Protein AF-A0A2M7WJX2-F1 (afdb_monomer)

Radius of gyration: 25.53 Å; Cα contacts (8 Å, |Δi|>4): 286; chains: 1; bounding box: 34×32×107 Å

pLDDT: mean 86.74, std 18.84, range [39.38, 98.75]

Structure (mmCIF, N/CA/C/O backbone):
data_AF-A0A2M7WJX2-F1
#
_entry.id   AF-A0A2M7WJX2-F1
#
loop_
_atom_site.group_PDB
_atom_site.id
_atom_site.type_symbol
_atom_site.label_atom_id
_atom_site.label_alt_id
_atom_site.label_comp_id
_atom_site.label_asym_id
_atom_site.label_entity_id
_atom_site.label_seq_id
_atom_site.pdbx_PDB_ins_code
_atom_site.Cartn_x
_atom_site.Cartn_y
_atom_site.Cartn_z
_atom_site.occupancy
_atom_site.B_iso_or_equiv
_atom_site.auth_seq_id
_atom_site.auth_comp_id
_atom_site.auth_asym_id
_atom_site.auth_atom_id
_atom_site.pdbx_PDB_model_num
ATOM 1 N N . MET A 1 1 ? -9.904 -16.230 -89.560 1.00 47.56 1 MET A N 1
ATOM 2 C CA . MET A 1 1 ? -8.482 -16.107 -89.941 1.00 47.56 1 MET A CA 1
ATOM 3 C C . MET A 1 1 ? -8.082 -14.652 -89.765 1.00 47.56 1 MET A C 1
ATOM 5 O O . MET A 1 1 ? -8.561 -13.837 -90.529 1.00 47.56 1 MET A O 1
ATOM 9 N N . VAL A 1 2 ? -7.357 -14.335 -88.690 1.00 42.88 2 VAL A N 1
ATOM 10 C CA . VAL A 1 2 ? -6.164 -13.465 -88.591 1.00 42.88 2 VAL A CA 1
ATOM 11 C C . VAL A 1 2 ? -5.762 -13.482 -87.108 1.00 42.88 2 VAL A C 1
ATOM 13 O O . VAL A 1 2 ? -6.591 -13.319 -86.218 1.00 42.88 2 VAL A O 1
ATOM 16 N N . ARG A 1 3 ? -4.494 -13.833 -86.894 1.00 45.03 3 ARG A N 1
ATOM 17 C CA . ARG A 1 3 ? -3.758 -13.934 -85.629 1.00 45.03 3 ARG A CA 1
ATOM 18 C C . ARG A 1 3 ? -3.311 -12.548 -85.141 1.00 45.03 3 ARG A C 1
ATOM 20 O O . ARG A 1 3 ? -3.326 -11.601 -85.921 1.00 45.03 3 ARG A O 1
ATOM 27 N N . SER A 1 4 ? -2.739 -12.560 -83.930 1.00 42.91 4 SER A N 1
ATOM 28 C CA . SER A 1 4 ? -1.696 -11.655 -83.396 1.00 42.91 4 SER A CA 1
ATOM 29 C C . SER A 1 4 ? -2.236 -10.598 -82.427 1.00 42.91 4 SER A C 1
ATOM 31 O O . SER A 1 4 ? -3.206 -9.930 -82.742 1.00 42.91 4 SER A O 1
ATOM 33 N N . GLY A 1 5 ? -1.683 -10.375 -81.235 1.00 40.03 5 GLY A N 1
ATOM 34 C CA . GLY A 1 5 ? -0.493 -10.903 -80.568 1.00 40.03 5 GLY A CA 1
ATOM 35 C C . GLY A 1 5 ? -0.457 -10.392 -79.115 1.00 40.03 5 GLY A C 1
ATOM 36 O O . GLY A 1 5 ? -1.091 -9.395 -78.788 1.00 40.03 5 GLY A O 1
ATOM 37 N N . VAL A 1 6 ? 0.243 -11.122 -78.247 1.00 52.78 6 VAL A N 1
ATOM 38 C CA . VAL A 1 6 ? 0.450 -10.858 -76.805 1.00 52.78 6 VAL A CA 1
ATOM 39 C C . VAL A 1 6 ? 1.485 -9.722 -76.631 1.00 52.78 6 VAL A C 1
ATOM 41 O O . VAL A 1 6 ? 2.369 -9.606 -77.481 1.00 52.78 6 VAL A O 1
ATOM 44 N N . PRO A 1 7 ? 1.430 -8.907 -75.555 1.00 49.75 7 PRO A N 1
ATOM 45 C CA . PRO A 1 7 ? 2.443 -9.097 -74.515 1.00 49.75 7 PRO A CA 1
ATOM 46 C C . PRO A 1 7 ? 1.944 -8.947 -73.065 1.00 49.75 7 PRO A C 1
ATOM 48 O O . PRO A 1 7 ? 1.144 -8.088 -72.707 1.00 49.75 7 PRO A O 1
ATOM 51 N N . ILE A 1 8 ? 2.523 -9.822 -72.248 1.00 62.38 8 ILE A N 1
ATOM 52 C CA . ILE A 1 8 ? 2.744 -9.777 -70.802 1.00 62.38 8 ILE A CA 1
ATOM 53 C C . ILE A 1 8 ? 3.138 -8.374 -70.312 1.00 62.38 8 ILE A C 1
ATOM 55 O O . ILE A 1 8 ? 4.109 -7.824 -70.819 1.00 62.38 8 ILE A O 1
ATOM 59 N N . TYR A 1 9 ? 2.491 -7.880 -69.248 1.00 47.56 9 TYR A N 1
ATOM 60 C CA . TYR A 1 9 ? 3.105 -6.938 -68.305 1.00 47.56 9 TYR A CA 1
ATOM 61 C C . TYR A 1 9 ? 2.710 -7.256 -66.851 1.00 47.56 9 TYR A C 1
ATOM 63 O O . TYR A 1 9 ? 1.605 -6.982 -66.404 1.00 47.56 9 TYR A O 1
ATOM 71 N N . ILE A 1 10 ? 3.681 -7.857 -66.158 1.00 51.25 10 ILE A N 1
ATOM 72 C CA . ILE A 1 10 ? 4.147 -7.530 -64.801 1.00 51.25 10 ILE A CA 1
ATOM 73 C C . ILE A 1 10 ? 3.142 -7.680 -63.641 1.00 51.25 10 ILE A C 1
ATOM 75 O O . ILE A 1 10 ? 2.362 -6.795 -63.307 1.00 51.25 10 ILE A O 1
ATOM 79 N N . LEU A 1 11 ? 3.317 -8.805 -62.940 1.00 47.97 11 LEU A N 1
ATOM 80 C CA . LEU A 1 11 ? 3.205 -8.940 -61.486 1.00 47.97 11 LEU A CA 1
ATOM 81 C C . LEU A 1 11 ? 3.716 -7.683 -60.757 1.00 47.97 11 LEU A C 1
ATOM 83 O O . LEU A 1 11 ? 4.917 -7.429 -60.753 1.00 47.97 11 LEU A O 1
ATOM 87 N N . LEU A 1 12 ? 2.836 -6.976 -60.049 1.00 43.94 12 LEU A N 1
ATOM 88 C CA . LEU A 1 12 ? 3.223 -6.210 -58.864 1.00 43.94 12 LEU A CA 1
ATOM 89 C C . LEU A 1 12 ? 2.315 -6.595 -57.700 1.00 43.94 12 LEU A C 1
ATOM 91 O O . LEU A 1 12 ? 1.261 -6.023 -57.438 1.00 43.94 12 LEU A O 1
ATOM 95 N N . PHE A 1 13 ? 2.788 -7.628 -57.017 1.00 51.22 13 PHE A N 1
ATOM 96 C CA . PHE A 1 13 ? 2.428 -8.019 -55.670 1.00 51.22 13 PHE A CA 1
ATOM 97 C C . PHE A 1 13 ? 2.943 -6.924 -54.718 1.00 51.22 13 PHE A C 1
ATOM 99 O O . PHE A 1 13 ? 4.015 -7.065 -54.137 1.00 51.22 13 PHE A O 1
ATOM 106 N N . SER A 1 14 ? 2.241 -5.792 -54.597 1.00 50.94 14 SER A N 1
ATOM 107 C CA . SER A 1 14 ? 2.581 -4.801 -53.568 1.00 50.94 14 SER A CA 1
ATOM 108 C C . SER A 1 14 ? 1.835 -5.133 -52.287 1.00 50.94 14 SER A C 1
ATOM 110 O O . SER A 1 14 ? 0.737 -4.661 -52.006 1.00 50.94 14 SER A O 1
ATOM 112 N N . PHE A 1 15 ? 2.473 -6.058 -51.584 1.00 51.00 15 PHE A N 1
ATOM 113 C CA . PHE A 1 15 ? 2.576 -6.176 -50.142 1.00 51.00 15 PHE A CA 1
ATOM 114 C C . PHE A 1 15 ? 1.985 -4.995 -49.348 1.00 51.00 15 PHE A C 1
ATOM 116 O O . PHE A 1 15 ? 2.389 -3.843 -49.503 1.00 51.00 15 PHE A O 1
ATOM 123 N N . PHE A 1 16 ? 1.042 -5.351 -48.476 1.00 53.25 16 PHE A N 1
ATOM 124 C CA . PHE A 1 16 ? 0.772 -4.755 -47.171 1.00 53.25 16 PHE A CA 1
ATOM 125 C C . PHE A 1 16 ? 1.841 -3.763 -46.681 1.00 53.25 16 PHE A C 1
ATOM 127 O O . PHE A 1 16 ? 2.983 -4.153 -46.450 1.00 53.25 16 PHE A O 1
ATOM 134 N N . LEU A 1 17 ? 1.429 -2.530 -46.387 1.00 47.81 17 LEU A N 1
ATOM 135 C CA . LEU A 1 17 ? 1.932 -1.812 -45.217 1.00 47.81 17 LEU A CA 1
ATOM 136 C C . LEU A 1 17 ? 0.872 -0.800 -44.760 1.00 47.81 17 LEU A C 1
ATOM 138 O O . LEU A 1 17 ? 0.987 0.410 -44.941 1.00 47.81 17 LEU A O 1
ATOM 142 N N . THR A 1 18 ? -0.205 -1.310 -44.165 1.00 49.53 18 THR A N 1
ATOM 143 C CA . THR A 1 18 ? -0.988 -0.532 -43.203 1.00 49.53 18 THR A CA 1
ATOM 144 C C . THR A 1 18 ? -0.072 -0.246 -42.020 1.00 49.53 18 THR A C 1
ATOM 146 O O . THR A 1 18 ? -0.027 -1.015 -41.064 1.00 49.53 18 THR A O 1
ATOM 149 N N . MET A 1 19 ? 0.695 0.841 -42.089 1.00 55.78 19 MET A N 1
ATOM 150 C CA . MET A 1 19 ? 1.411 1.392 -40.940 1.00 55.78 19 MET A CA 1
ATOM 151 C C . MET A 1 19 ? 0.400 2.140 -40.062 1.00 55.78 19 MET A C 1
ATOM 153 O O . MET A 1 19 ? 0.476 3.345 -39.849 1.00 55.78 19 MET A O 1
ATOM 157 N N . ILE A 1 20 ? -0.596 1.396 -39.580 1.00 54.03 20 ILE A N 1
ATOM 158 C CA . ILE A 1 20 ? -1.251 1.704 -38.321 1.00 54.03 20 ILE A CA 1
ATOM 159 C C . ILE A 1 20 ? -0.191 1.321 -37.290 1.00 54.03 20 ILE A C 1
ATOM 161 O O . ILE A 1 20 ? -0.158 0.191 -36.814 1.00 54.03 20 ILE A O 1
ATOM 165 N N . CYS A 1 21 ? 0.721 2.244 -36.977 1.00 40.75 21 CYS A N 1
ATOM 166 C CA . CYS A 1 21 ? 1.343 2.231 -35.659 1.00 40.75 21 CYS A CA 1
ATOM 167 C C . CYS A 1 21 ? 0.232 2.598 -34.671 1.00 40.75 21 CYS A C 1
ATOM 169 O O . CYS A 1 21 ? 0.153 3.721 -34.181 1.00 40.75 21 CYS A O 1
ATOM 171 N N . CYS A 1 22 ? -0.679 1.650 -34.436 1.00 41.09 22 CYS A N 1
ATOM 172 C CA . CYS A 1 22 ? -1.266 1.529 -33.122 1.00 41.09 22 CYS A CA 1
ATOM 173 C C . CYS A 1 22 ? -0.061 1.183 -32.271 1.00 41.09 22 CYS A C 1
ATOM 175 O O . CYS A 1 22 ? 0.467 0.077 -32.362 1.00 41.09 22 CYS A O 1
ATOM 177 N N . ASP A 1 23 ? 0.438 2.191 -31.572 1.00 43.88 23 ASP A N 1
ATOM 178 C CA . ASP A 1 23 ? 1.318 2.001 -30.442 1.00 43.88 23 ASP A CA 1
ATOM 179 C C . ASP A 1 23 ? 0.531 1.087 -29.496 1.00 43.88 23 ASP A C 1
ATOM 181 O O . ASP A 1 23 ? -0.396 1.514 -28.801 1.00 43.88 23 ASP A O 1
ATOM 185 N N . GLU A 1 24 ? 0.751 -0.220 -29.625 1.00 47.09 24 GLU A N 1
ATOM 186 C CA . GLU A 1 24 ? 0.197 -1.213 -28.730 1.00 47.09 24 GLU A CA 1
ATOM 187 C C . GLU A 1 24 ? 0.934 -0.956 -27.425 1.00 47.09 24 GLU A C 1
ATOM 189 O O . GLU A 1 24 ? 2.055 -1.425 -27.228 1.00 47.09 24 GLU A O 1
ATOM 194 N N . LYS A 1 25 ? 0.349 -0.078 -26.593 1.00 48.41 25 LYS A N 1
ATOM 195 C CA . LYS A 1 25 ? 0.872 0.221 -25.264 1.00 48.41 25 LYS A CA 1
ATOM 196 C C . LYS A 1 25 ? 1.224 -1.121 -24.634 1.00 48.41 25 LYS A C 1
ATOM 198 O O . LYS A 1 25 ? 0.359 -2.005 -24.642 1.00 48.41 25 LYS A O 1
ATOM 203 N N . PRO A 1 26 ? 2.466 -1.303 -24.161 1.00 39.38 26 PRO A N 1
ATOM 204 C CA . PRO A 1 26 ? 2.894 -2.580 -23.630 1.00 39.38 26 PRO A CA 1
ATOM 205 C C . PRO A 1 26 ? 1.884 -2.998 -22.567 1.00 39.38 26 PRO A C 1
ATOM 207 O O . PRO A 1 26 ? 1.673 -2.291 -21.584 1.00 39.38 26 PRO A O 1
ATOM 210 N N . GLN A 1 27 ? 1.202 -4.115 -22.818 1.00 44.47 27 GLN A N 1
ATOM 211 C CA . GLN A 1 27 ? 0.327 -4.750 -21.846 1.00 44.47 27 GLN A CA 1
ATOM 212 C C . GLN A 1 27 ? 1.220 -5.123 -20.666 1.00 44.47 27 GLN A C 1
ATOM 214 O O . GLN A 1 27 ? 1.969 -6.102 -20.729 1.00 44.47 27 GLN A O 1
ATOM 219 N N . VAL A 1 28 ? 1.207 -4.279 -19.632 1.00 50.16 28 VAL A N 1
ATOM 220 C CA . VAL A 1 28 ? 1.881 -4.523 -18.360 1.00 50.16 28 VAL A CA 1
ATOM 221 C C . VAL A 1 28 ? 1.423 -5.903 -17.901 1.00 50.16 28 VAL A C 1
ATOM 223 O O . VAL A 1 28 ? 0.231 -6.139 -17.707 1.00 50.16 28 VAL A O 1
ATOM 226 N N . GLY A 1 29 ? 2.368 -6.847 -17.852 1.00 43.41 29 GLY A N 1
ATOM 227 C CA . GLY A 1 29 ? 2.088 -8.248 -17.553 1.00 43.41 29 GLY A CA 1
ATOM 228 C C . GLY A 1 29 ? 1.227 -8.362 -16.301 1.00 43.41 29 GLY A C 1
ATOM 229 O O . GLY A 1 29 ? 1.497 -7.678 -15.317 1.00 43.41 29 GLY A O 1
ATOM 230 N N . SER A 1 30 ? 0.188 -9.194 -16.374 1.00 44.28 30 SER A N 1
ATOM 231 C CA . SER A 1 30 ? -0.896 -9.306 -15.398 1.00 44.28 30 SER A CA 1
ATOM 232 C C . SER A 1 30 ? -0.398 -9.561 -13.968 1.00 44.28 30 SER A C 1
ATOM 234 O O . SER A 1 30 ? -0.359 -10.699 -13.500 1.00 44.28 30 SER A O 1
ATOM 236 N N . SER A 1 31 ? -0.055 -8.507 -13.237 1.00 59.69 31 SER A N 1
ATOM 237 C CA . SER A 1 31 ? -0.266 -8.491 -11.798 1.00 59.69 31 SER A CA 1
ATOM 238 C C . SER A 1 31 ? -1.726 -8.152 -11.617 1.00 59.69 31 SER A C 1
ATOM 240 O O . SER A 1 31 ? -2.175 -7.028 -11.845 1.00 59.69 31 SER A O 1
ATOM 242 N N . ASP A 1 32 ? -2.518 -9.158 -11.290 1.00 71.94 32 ASP A N 1
ATOM 243 C CA . ASP A 1 32 ? -3.955 -8.969 -11.210 1.00 71.94 32 ASP A CA 1
ATOM 244 C C . ASP A 1 32 ? -4.388 -8.235 -9.934 1.00 71.94 32 ASP A C 1
ATOM 246 O O . ASP A 1 32 ? -5.581 -7.984 -9.800 1.00 71.94 32 ASP A O 1
ATOM 250 N N . PHE A 1 33 ? -3.466 -7.863 -9.029 1.00 92.12 33 PHE A N 1
ATOM 251 C CA . PHE A 1 33 ? -3.779 -7.305 -7.706 1.00 92.12 33 PHE A CA 1
ATOM 252 C C . PHE A 1 33 ? -4.936 -8.060 -7.018 1.00 92.12 33 PHE A C 1
ATOM 254 O O . PHE A 1 33 ? -5.676 -7.478 -6.231 1.00 92.12 33 PHE A O 1
ATOM 261 N N . SER A 1 34 ? -5.115 -9.359 -7.305 1.00 93.19 34 SER A N 1
ATOM 262 C CA . SER A 1 34 ? -6.276 -10.152 -6.862 1.00 93.19 34 SER A CA 1
ATOM 263 C C . SER A 1 34 ? -6.348 -10.319 -5.348 1.00 93.19 34 SER A C 1
ATOM 265 O O . SER A 1 34 ? -7.397 -10.656 -4.800 1.00 93.19 34 SER A O 1
ATOM 267 N N . PHE A 1 35 ? -5.240 -10.049 -4.656 1.00 94.56 35 PHE A N 1
ATOM 268 C CA . PHE A 1 35 ? -5.181 -9.962 -3.203 1.00 94.56 35 PHE A CA 1
ATOM 269 C C . PHE A 1 35 ? -5.943 -8.751 -2.637 1.00 94.56 35 PHE A C 1
ATOM 271 O O . PHE A 1 35 ? -6.337 -8.792 -1.473 1.00 94.56 35 PHE A O 1
ATOM 278 N N . LEU A 1 36 ? -6.205 -7.706 -3.436 1.00 96.31 36 LEU A N 1
ATOM 279 C CA . LEU A 1 36 ? -7.213 -6.692 -3.130 1.00 96.31 36 LEU A CA 1
ATOM 280 C C . LEU A 1 36 ? -8.580 -7.340 -3.365 1.00 96.31 36 LEU A C 1
ATOM 282 O O . LEU A 1 36 ? -9.143 -7.253 -4.455 1.00 96.31 36 LEU A O 1
ATOM 286 N N . LYS A 1 37 ? -9.091 -8.061 -2.368 1.00 95.88 37 LYS A N 1
ATOM 287 C CA . LYS A 1 37 ? -10.397 -8.729 -2.437 1.00 95.88 37 LYS A CA 1
ATOM 288 C C . LYS A 1 37 ? -11.528 -7.744 -2.150 1.00 95.88 37 LYS A C 1
ATOM 290 O O . LYS A 1 37 ? -11.316 -6.726 -1.506 1.00 95.88 37 LYS A O 1
ATOM 295 N N . GLU A 1 38 ? -12.732 -8.032 -2.638 1.00 95.69 38 GLU A N 1
ATOM 296 C CA . GLU A 1 38 ? -13.918 -7.227 -2.298 1.00 95.69 38 GLU A CA 1
ATOM 297 C C . GLU A 1 38 ? -14.284 -7.385 -0.814 1.00 95.69 38 GLU A C 1
ATOM 299 O O . GLU A 1 38 ? -14.656 -6.423 -0.150 1.00 95.69 38 GLU A O 1
ATOM 304 N N . ARG A 1 39 ? -14.114 -8.601 -0.284 1.00 94.69 39 ARG A N 1
ATOM 305 C CA . ARG A 1 39 ? -14.278 -8.956 1.127 1.00 94.69 39 ARG A CA 1
ATOM 306 C C . ARG A 1 39 ? -13.180 -9.923 1.553 1.00 94.69 39 ARG A C 1
ATOM 308 O O . ARG A 1 39 ? -12.684 -10.705 0.735 1.00 94.69 39 ARG A O 1
ATOM 315 N N . PHE A 1 40 ? -12.835 -9.905 2.836 1.00 93.38 40 PHE A N 1
ATOM 316 C CA . PHE A 1 40 ? -11.905 -10.864 3.429 1.00 93.38 40 PHE A CA 1
ATOM 317 C C . PHE A 1 40 ? -12.640 -11.828 4.361 1.00 93.38 40 PHE A C 1
ATOM 319 O O . PHE A 1 40 ? -13.526 -11.430 5.115 1.00 93.38 40 PHE A O 1
ATOM 326 N N . ASP A 1 41 ? -12.262 -13.104 4.323 1.00 86.00 41 ASP A N 1
ATOM 327 C CA . ASP A 1 41 ? -12.893 -14.125 5.155 1.00 86.00 41 ASP A CA 1
ATOM 328 C C . ASP A 1 41 ? -12.665 -13.818 6.642 1.00 86.00 41 ASP A C 1
ATOM 330 O O . ASP A 1 41 ? -11.529 -13.747 7.109 1.00 86.00 41 ASP A O 1
ATOM 334 N N . GLY A 1 42 ? -13.755 -13.646 7.394 1.00 79.19 42 GLY A N 1
ATOM 335 C CA . GLY A 1 42 ? -13.695 -13.380 8.833 1.00 79.19 42 GLY A CA 1
ATOM 336 C C . GLY A 1 42 ? -13.337 -11.941 9.223 1.00 79.19 42 GLY A C 1
ATOM 337 O O . GLY A 1 42 ? -13.122 -11.697 10.408 1.00 79.19 42 GLY A O 1
ATOM 338 N N . ALA A 1 43 ? -13.305 -10.994 8.278 1.00 82.31 43 ALA A N 1
ATOM 339 C CA . ALA A 1 43 ? -13.174 -9.567 8.567 1.00 82.31 43 ALA A CA 1
ATOM 340 C C . ALA A 1 43 ? -14.411 -8.793 8.091 1.00 82.31 43 ALA A C 1
ATOM 342 O O . ALA A 1 43 ? -14.972 -9.093 7.042 1.00 82.31 43 ALA A O 1
ATOM 343 N N . SER A 1 44 ? -14.793 -7.750 8.828 1.00 89.62 44 SER A N 1
ATOM 344 C CA . SER A 1 44 ? -15.887 -6.840 8.449 1.00 89.62 44 SER A CA 1
ATOM 345 C C . SER A 1 44 ? -15.449 -5.734 7.474 1.00 89.62 44 SER A C 1
ATOM 347 O O . SER A 1 44 ? -16.139 -4.731 7.337 1.00 89.62 44 SER A O 1
ATOM 349 N N . LEU A 1 45 ? -14.280 -5.883 6.839 1.00 94.62 45 LEU A N 1
ATOM 350 C CA . LEU A 1 45 ? -13.780 -4.949 5.831 1.00 94.62 45 LEU A CA 1
ATOM 351 C C . LEU A 1 45 ? -14.405 -5.251 4.471 1.00 94.62 45 LEU A C 1
ATOM 353 O O . LEU A 1 45 ? -14.323 -6.383 3.984 1.00 94.62 45 LEU A O 1
ATOM 357 N N . GLU A 1 46 ? -14.937 -4.215 3.834 1.00 95.94 46 GLU A N 1
ATOM 358 C CA . GLU A 1 46 ? -15.527 -4.297 2.498 1.00 95.94 46 GLU A CA 1
ATOM 359 C C . GLU A 1 46 ? -14.920 -3.236 1.587 1.00 95.94 46 GLU A C 1
ATOM 361 O O . GLU A 1 46 ? -14.756 -2.084 1.990 1.00 95.94 46 GLU A O 1
ATOM 366 N N . ARG A 1 47 ? -14.567 -3.612 0.357 1.00 96.75 47 ARG A N 1
ATOM 367 C CA . ARG A 1 47 ? -14.079 -2.662 -0.643 1.00 96.75 47 ARG A CA 1
ATOM 368 C C . ARG A 1 47 ? -15.248 -1.857 -1.218 1.00 96.75 47 ARG A C 1
ATOM 370 O O . ARG A 1 47 ? -16.261 -2.433 -1.599 1.00 96.75 47 ARG A O 1
ATOM 377 N N . ILE A 1 48 ? -15.091 -0.539 -1.310 1.00 95.75 48 ILE A N 1
ATOM 378 C CA . ILE A 1 48 ? -16.150 0.403 -1.715 1.00 95.75 48 ILE A CA 1
ATOM 379 C C . ILE A 1 48 ? -16.324 0.444 -3.243 1.00 95.75 48 ILE A C 1
ATOM 381 O O . ILE A 1 48 ? -17.435 0.622 -3.741 1.00 95.75 48 ILE A O 1
ATOM 385 N N . SER A 1 49 ? -15.237 0.269 -3.995 1.00 90.38 49 SER A N 1
ATOM 386 C CA . SER A 1 49 ? -15.218 0.325 -5.461 1.00 90.38 49 SER A CA 1
ATOM 387 C C . SER A 1 49 ? -14.246 -0.690 -6.056 1.00 90.38 49 SER A C 1
ATOM 389 O O . SER A 1 49 ? -13.473 -1.333 -5.343 1.00 90.38 49 SER A O 1
ATOM 391 N N . ASP A 1 50 ? -14.244 -0.831 -7.380 1.00 94.19 50 ASP A N 1
ATOM 392 C CA . ASP A 1 50 ? -13.167 -1.553 -8.051 1.00 94.19 50 ASP A CA 1
ATOM 393 C C . ASP A 1 50 ? -11.820 -0.837 -7.847 1.00 94.19 50 ASP A C 1
ATOM 395 O O . ASP A 1 50 ? -11.798 0.397 -7.794 1.00 94.19 50 ASP A O 1
ATOM 399 N N . PRO A 1 51 ? -10.699 -1.579 -7.720 1.00 96.06 51 PRO A N 1
ATOM 400 C CA . PRO A 1 51 ? -9.387 -0.965 -7.602 1.00 96.06 51 PRO A CA 1
ATOM 401 C C . PRO A 1 51 ? -9.028 -0.181 -8.863 1.00 96.06 51 PRO A C 1
ATOM 403 O O . PRO A 1 51 ? -9.043 -0.726 -9.972 1.00 96.06 51 PRO A O 1
ATOM 406 N N . GLU A 1 52 ? -8.637 1.073 -8.686 1.00 96.12 52 GLU A N 1
ATOM 407 C CA . GLU A 1 52 ? -8.075 1.888 -9.756 1.00 96.12 52 GLU A CA 1
ATOM 408 C C . GLU A 1 52 ? -6.626 1.479 -10.001 1.00 96.12 52 GLU A C 1
ATOM 410 O O . GLU A 1 52 ? -5.883 1.213 -9.056 1.00 96.12 52 GLU A O 1
ATOM 415 N N . ARG A 1 53 ? -6.212 1.410 -11.269 1.00 95.44 53 ARG A N 1
ATOM 416 C CA . ARG A 1 53 ? -4.858 0.994 -11.650 1.00 95.44 53 ARG A CA 1
ATOM 417 C C . ARG A 1 53 ? -4.161 2.069 -12.451 1.00 95.44 53 ARG A C 1
ATOM 419 O O . ARG A 1 53 ? -4.724 2.608 -13.401 1.00 95.44 53 ARG A O 1
ATOM 426 N N . 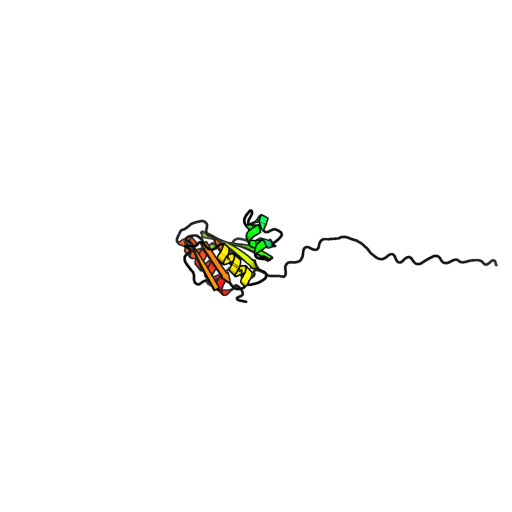PHE A 1 54 ? -2.900 2.286 -12.112 1.00 95.25 54 PHE A N 1
ATOM 427 C CA . PHE A 1 54 ? -2.042 3.263 -12.756 1.00 95.25 54 PHE A CA 1
ATOM 428 C C . PHE A 1 54 ? -0.754 2.560 -13.179 1.00 95.25 54 PHE A C 1
ATOM 430 O O . PHE A 1 54 ? 0.075 2.241 -12.320 1.00 95.25 54 PHE A O 1
ATOM 437 N N . PRO A 1 55 ? -0.556 2.274 -14.478 1.00 96.06 55 PRO A N 1
ATOM 438 C CA . PRO A 1 55 ? 0.750 1.846 -14.955 1.00 96.06 55 PRO A CA 1
ATOM 439 C C . PRO A 1 55 ? 1.769 2.985 -14.790 1.00 96.06 55 PRO A C 1
ATOM 441 O O . PRO A 1 55 ? 1.387 4.157 -14.671 1.00 96.06 55 PRO A O 1
ATOM 444 N N . ALA A 1 56 ? 3.062 2.650 -14.759 1.00 95.50 56 ALA A N 1
ATOM 445 C CA . ALA A 1 56 ? 4.152 3.597 -14.498 1.00 95.50 56 ALA A CA 1
ATOM 446 C C 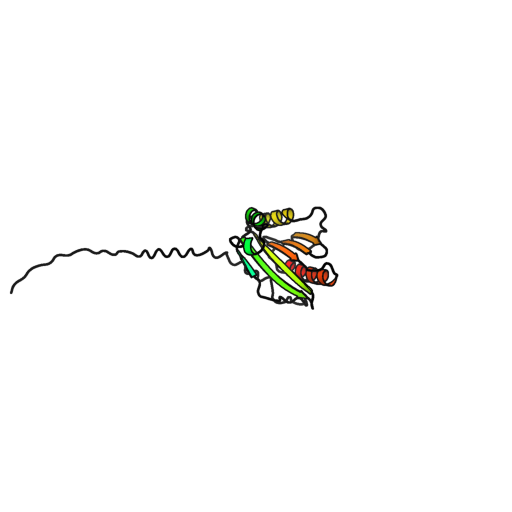. ALA A 1 56 ? 4.061 4.879 -15.352 1.00 95.50 56 ALA A C 1
ATOM 448 O O . ALA A 1 56 ? 4.229 5.983 -14.834 1.00 95.50 56 ALA A O 1
ATOM 449 N N . GLU A 1 57 ? 3.696 4.754 -16.630 1.00 92.81 57 GLU A N 1
ATOM 450 C CA . GLU A 1 57 ? 3.496 5.858 -17.577 1.00 92.81 57 GLU A CA 1
ATOM 451 C C . GLU A 1 57 ? 2.255 6.725 -17.318 1.00 92.81 57 GLU A C 1
ATOM 453 O O . GLU A 1 57 ? 1.870 7.528 -18.161 1.00 92.81 57 GLU A O 1
ATOM 458 N N . SER A 1 58 ? 1.561 6.532 -16.207 1.00 94.06 58 SER A N 1
ATOM 459 C CA . SER A 1 58 ? 0.444 7.382 -15.790 1.00 94.06 58 SER A CA 1
ATOM 460 C C . SER A 1 58 ? 0.445 7.636 -14.288 1.00 94.06 58 SER A C 1
ATOM 462 O O . SER A 1 58 ? -0.500 8.205 -13.755 1.00 94.06 58 SER A O 1
ATOM 464 N N . LEU A 1 59 ? 1.518 7.250 -13.594 1.00 93.81 59 LEU A N 1
ATOM 465 C CA . LEU A 1 59 ? 1.596 7.308 -12.139 1.00 93.81 59 LEU A CA 1
ATOM 466 C C . LEU A 1 59 ? 1.462 8.738 -11.588 1.00 93.81 59 LEU A C 1
ATOM 468 O O . LEU A 1 59 ? 0.915 8.943 -10.507 1.00 93.81 59 LEU A O 1
ATOM 472 N N . TRP A 1 60 ? 1.902 9.736 -12.359 1.00 94.69 60 TRP A N 1
ATOM 473 C CA . TRP A 1 60 ? 1.733 11.158 -12.041 1.00 94.69 60 TRP A CA 1
ATOM 474 C C . TRP A 1 60 ? 0.271 11.603 -11.957 1.00 94.69 60 TRP A C 1
ATOM 476 O O . TRP A 1 60 ? -0.005 12.620 -11.335 1.00 94.69 60 TRP A O 1
ATOM 486 N N . VAL A 1 61 ? -0.669 10.864 -12.561 1.00 92.94 61 VAL A N 1
ATOM 487 C CA . VAL A 1 61 ? -2.107 11.145 -12.424 1.00 92.94 61 VAL A CA 1
ATOM 488 C C . VAL A 1 61 ? -2.553 10.948 -10.975 1.00 92.94 61 VAL A C 1
ATOM 490 O O . VAL A 1 61 ? -3.417 11.681 -10.506 1.00 92.94 61 VAL A O 1
ATOM 493 N N . TYR A 1 62 ? -1.954 9.984 -10.272 1.00 93.75 62 TYR A N 1
ATOM 494 C CA . TYR A 1 62 ? -2.334 9.628 -8.909 1.00 93.75 62 TYR A CA 1
ATOM 495 C C . TYR A 1 62 ? -1.431 10.284 -7.850 1.00 93.75 62 TYR A C 1
ATOM 497 O O . TYR A 1 62 ? -1.928 10.862 -6.888 1.00 93.75 62 TYR A O 1
ATOM 505 N N . ILE A 1 63 ? -0.104 10.249 -8.031 1.00 90.56 63 ILE A N 1
ATOM 506 C CA . ILE A 1 63 ? 0.877 10.775 -7.060 1.00 90.56 63 ILE A CA 1
ATOM 507 C C . ILE A 1 63 ? 1.754 11.888 -7.651 1.00 90.56 63 ILE A C 1
ATOM 509 O O . ILE A 1 63 ? 2.987 11.788 -7.680 1.00 90.56 63 ILE A O 1
ATOM 513 N N . ASP A 1 64 ? 1.116 12.954 -8.136 1.00 85.81 64 ASP A N 1
ATOM 514 C CA . ASP A 1 64 ? 1.808 14.112 -8.715 1.00 85.81 64 ASP A CA 1
ATOM 515 C C . ASP A 1 64 ? 2.898 14.669 -7.773 1.00 85.81 64 ASP A C 1
ATOM 517 O O . ASP A 1 64 ? 2.739 14.742 -6.553 1.00 85.81 64 ASP A O 1
ATOM 521 N N . GLY A 1 65 ? 4.058 14.995 -8.341 1.00 86.25 65 GLY A N 1
ATOM 522 C CA . GLY A 1 65 ? 5.268 15.411 -7.626 1.00 86.25 65 GLY A CA 1
ATOM 523 C C . GLY A 1 65 ? 6.056 14.286 -6.937 1.00 86.25 65 GLY A C 1
ATOM 524 O O . GLY A 1 65 ? 7.272 14.410 -6.788 1.00 86.25 65 GLY A O 1
ATOM 525 N N . ALA A 1 66 ? 5.420 13.172 -6.557 1.00 91.19 66 ALA A N 1
ATOM 526 C CA . ALA A 1 66 ? 6.098 12.025 -5.945 1.00 91.19 66 ALA A CA 1
ATOM 527 C C . ALA A 1 66 ? 6.451 10.913 -6.952 1.00 91.19 66 ALA A C 1
ATOM 529 O O . ALA A 1 66 ? 7.376 10.140 -6.691 1.00 91.19 66 ALA A O 1
ATOM 530 N N . ALA A 1 67 ? 5.769 10.849 -8.102 1.00 94.62 67 ALA A N 1
ATOM 531 C CA . ALA A 1 67 ? 5.938 9.803 -9.118 1.00 94.62 67 ALA A CA 1
ATOM 532 C C . ALA A 1 67 ? 7.403 9.575 -9.537 1.00 94.62 67 ALA A C 1
ATOM 534 O O . ALA A 1 67 ? 7.837 8.428 -9.642 1.00 94.62 67 ALA A O 1
ATOM 535 N N . ASP A 1 68 ? 8.195 10.641 -9.688 1.00 94.81 68 ASP A N 1
ATOM 536 C CA . ASP A 1 68 ? 9.613 10.565 -10.070 1.00 94.81 68 ASP A CA 1
ATOM 537 C C . ASP A 1 68 ? 10.440 9.657 -9.154 1.00 94.81 68 ASP A C 1
ATOM 539 O O . ASP A 1 68 ? 11.344 8.956 -9.615 1.00 94.81 68 ASP A O 1
ATOM 543 N N . LEU A 1 69 ? 10.161 9.671 -7.846 1.00 95.44 69 LEU A N 1
ATOM 544 C CA . LEU A 1 69 ? 10.885 8.844 -6.883 1.00 95.44 69 LEU A CA 1
ATOM 545 C C . LEU A 1 69 ? 10.567 7.356 -7.083 1.00 95.44 69 LEU A C 1
ATOM 547 O O . LEU A 1 69 ? 11.474 6.526 -7.024 1.00 95.44 69 LEU A O 1
ATOM 551 N N . TYR A 1 70 ? 9.309 7.027 -7.372 1.00 97.12 70 TYR A N 1
ATOM 552 C CA . TYR A 1 70 ? 8.876 5.656 -7.637 1.00 97.12 70 TYR A CA 1
ATOM 553 C C . TYR A 1 70 ? 9.409 5.152 -8.986 1.00 97.12 70 TYR A C 1
ATOM 555 O O . TYR A 1 70 ? 9.908 4.031 -9.069 1.00 97.12 70 TYR A O 1
ATOM 563 N N . LEU A 1 71 ? 9.395 6.000 -10.020 1.00 96.31 71 LEU A N 1
ATOM 564 C CA . LEU A 1 71 ? 9.947 5.689 -11.344 1.00 96.31 71 LEU A CA 1
ATOM 565 C C . LEU A 1 71 ? 11.457 5.418 -11.291 1.00 96.31 71 LEU A C 1
ATOM 567 O O . LEU A 1 71 ? 11.929 4.458 -11.892 1.00 96.31 71 LEU A O 1
ATOM 571 N N . LYS A 1 72 ? 12.217 6.197 -10.509 1.00 95.81 72 LYS A N 1
ATOM 572 C CA . LYS A 1 72 ? 13.659 5.960 -10.276 1.00 95.81 72 LYS A CA 1
ATOM 573 C C . LYS A 1 72 ? 13.960 4.633 -9.579 1.00 95.81 72 LYS A C 1
ATOM 575 O O . LYS A 1 72 ? 15.092 4.165 -9.651 1.00 95.81 72 LYS A O 1
ATOM 580 N N . ASN A 1 73 ? 12.973 4.058 -8.896 1.00 96.69 73 ASN A N 1
ATOM 581 C CA . ASN A 1 73 ? 13.065 2.750 -8.259 1.00 96.69 73 ASN A CA 1
ATOM 582 C C . ASN A 1 73 ? 12.397 1.649 -9.100 1.00 96.69 73 ASN A C 1
ATOM 584 O O . ASN A 1 73 ? 12.121 0.594 -8.556 1.00 96.69 73 ASN A O 1
ATOM 588 N N . ASN A 1 74 ? 12.143 1.855 -10.398 1.00 97.00 74 ASN A N 1
ATOM 589 C CA . ASN A 1 74 ? 1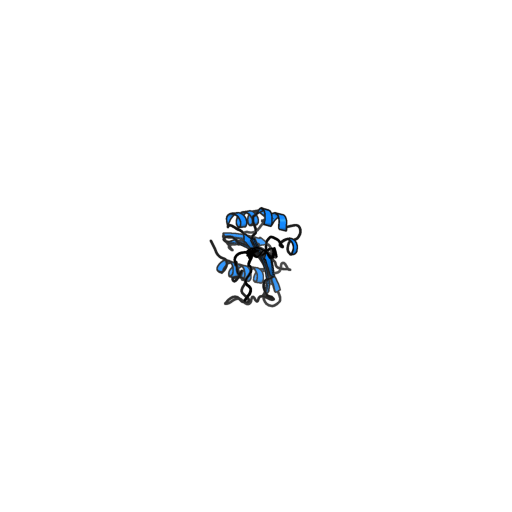1.572 0.851 -11.309 1.00 97.00 74 ASN A CA 1
ATOM 590 C C . ASN A 1 74 ? 10.194 0.307 -10.881 1.00 97.00 74 ASN A C 1
ATOM 592 O O . ASN A 1 74 ? 9.911 -0.891 -10.988 1.00 97.00 74 ASN A O 1
ATOM 596 N N . VAL A 1 75 ? 9.311 1.186 -10.398 1.00 97.50 75 VAL A N 1
ATOM 597 C CA . VAL A 1 75 ? 7.888 0.840 -10.279 1.00 97.50 75 VAL A CA 1
ATOM 598 C C . VAL A 1 75 ? 7.326 0.475 -11.659 1.00 97.50 75 VAL A C 1
ATOM 600 O O . VAL A 1 75 ? 7.635 1.124 -12.657 1.00 97.50 75 VAL A O 1
ATOM 603 N N . LEU A 1 76 ? 6.503 -0.568 -11.716 1.00 96.88 76 LEU A N 1
ATOM 604 C CA . LEU A 1 76 ? 5.856 -1.034 -12.943 1.00 96.88 76 LEU A CA 1
ATOM 605 C C . LEU A 1 76 ? 4.411 -0.545 -13.035 1.00 96.88 76 LEU A C 1
ATOM 607 O O . LEU A 1 76 ? 3.952 -0.129 -14.095 1.00 96.88 76 LEU A O 1
ATOM 611 N N . GLU A 1 77 ? 3.699 -0.587 -11.915 1.00 96.88 77 GLU A N 1
ATOM 612 C CA . GLU A 1 77 ? 2.315 -0.141 -11.791 1.00 96.88 77 GLU A CA 1
ATOM 613 C C . GLU A 1 77 ? 1.943 0.005 -10.313 1.00 96.88 77 GLU A C 1
ATOM 615 O O . GLU A 1 77 ? 2.633 -0.511 -9.426 1.00 96.88 77 GLU A O 1
ATOM 620 N N . MET A 1 78 ? 0.820 0.662 -10.050 1.00 96.69 78 MET A N 1
ATOM 621 C CA . MET A 1 78 ? 0.165 0.632 -8.751 1.00 96.69 78 MET A CA 1
ATOM 622 C C . MET A 1 78 ? -1.337 0.386 -8.877 1.00 96.69 78 MET A C 1
ATOM 624 O O . MET A 1 78 ? -1.937 0.665 -9.918 1.00 96.69 78 MET A O 1
ATOM 628 N N . ALA A 1 79 ? -1.939 -0.075 -7.786 1.00 97.50 79 ALA A N 1
ATOM 629 C CA . ALA A 1 79 ? -3.381 -0.088 -7.601 1.00 97.50 79 ALA A CA 1
ATOM 630 C C . ALA A 1 79 ? -3.773 0.679 -6.333 1.00 97.50 79 ALA A C 1
ATOM 632 O O . ALA A 1 79 ? -3.077 0.586 -5.321 1.00 97.50 79 ALA A O 1
ATOM 633 N N . ALA A 1 80 ? -4.889 1.403 -6.392 1.00 97.31 80 ALA A N 1
ATOM 634 C CA . ALA A 1 80 ? -5.526 2.061 -5.256 1.00 97.31 80 ALA A CA 1
ATOM 635 C C . ALA A 1 80 ? -6.913 1.452 -5.023 1.00 97.31 80 ALA A C 1
ATOM 637 O O . A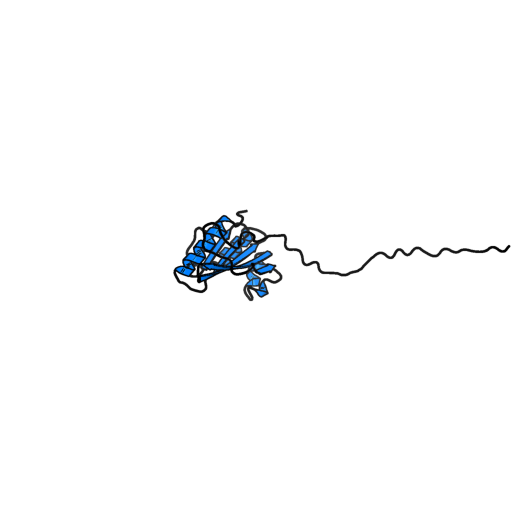LA A 1 80 ? -7.657 1.209 -5.974 1.00 97.31 80 ALA A O 1
ATOM 638 N N . ALA A 1 81 ? -7.261 1.174 -3.769 1.00 97.69 81 ALA A N 1
ATOM 639 C CA . ALA A 1 81 ? -8.554 0.610 -3.402 1.00 97.69 81 ALA A CA 1
ATOM 640 C C . ALA A 1 81 ? -9.026 1.145 -2.051 1.00 97.69 81 ALA A C 1
ATOM 642 O O . ALA A 1 81 ? -8.306 1.061 -1.057 1.00 97.69 81 ALA A O 1
ATOM 643 N N . TYR A 1 82 ? -10.271 1.607 -2.006 1.00 98.00 82 TYR A N 1
ATOM 644 C CA . TYR A 1 82 ? -10.908 2.099 -0.789 1.00 98.00 82 TYR A CA 1
ATOM 645 C C . TYR A 1 82 ? -11.682 0.986 -0.094 1.00 98.00 82 TYR A C 1
ATOM 647 O O . TYR A 1 82 ? -12.437 0.254 -0.737 1.00 98.00 82 TYR A O 1
ATOM 655 N N . TYR A 1 83 ? -11.511 0.870 1.217 1.00 97.94 83 TYR A N 1
ATOM 656 C CA . TYR A 1 83 ? -12.216 -0.077 2.071 1.00 97.94 83 TYR A CA 1
ATOM 657 C C . TYR A 1 83 ? -12.940 0.659 3.184 1.00 97.94 83 TYR A C 1
ATOM 659 O O . TYR A 1 83 ? -12.483 1.698 3.651 1.00 97.94 83 TYR A O 1
ATOM 667 N N . THR A 1 84 ? -14.034 0.076 3.656 1.00 97.31 84 THR A N 1
ATOM 668 C CA . THR A 1 84 ? -14.741 0.539 4.842 1.00 97.31 84 THR A CA 1
ATOM 669 C C . THR A 1 84 ? -14.796 -0.551 5.902 1.00 97.31 84 THR A C 1
ATOM 671 O O . THR A 1 84 ? -14.962 -1.733 5.594 1.00 97.31 84 THR A O 1
ATOM 674 N N . LEU A 1 85 ? -14.640 -0.140 7.157 1.00 95.69 85 LEU A N 1
ATOM 675 C CA . LEU A 1 85 ? -14.999 -0.911 8.337 1.00 95.69 85 LEU A CA 1
ATOM 676 C C . LEU A 1 85 ? -16.079 -0.119 9.074 1.00 95.69 85 LEU A C 1
ATOM 678 O O . LEU A 1 85 ? -15.794 0.931 9.650 1.00 95.69 85 LEU A O 1
ATOM 682 N N . ASP A 1 86 ? -17.314 -0.612 9.020 1.00 89.94 86 ASP A N 1
ATOM 683 C CA . ASP A 1 86 ? -18.526 0.091 9.453 1.00 89.94 86 ASP A CA 1
ATOM 684 C C . ASP A 1 86 ? -18.746 1.430 8.718 1.00 89.94 86 ASP A C 1
ATOM 686 O O . ASP A 1 86 ? -19.456 1.484 7.717 1.00 89.94 86 ASP A O 1
ATOM 690 N N . GLN A 1 87 ? -18.160 2.515 9.230 1.00 91.50 87 GLN A N 1
ATOM 691 C CA . GLN A 1 87 ? -18.224 3.873 8.668 1.00 91.50 87 GLN A CA 1
ATOM 692 C C . GLN A 1 87 ? -16.836 4.499 8.490 1.00 91.50 87 GLN A C 1
ATOM 694 O O . GLN A 1 87 ? -16.723 5.630 8.024 1.00 91.50 87 GLN A O 1
ATOM 699 N N . THR A 1 88 ? -15.782 3.776 8.864 1.00 96.56 88 THR A N 1
ATOM 700 C CA . THR A 1 88 ? -14.404 4.247 8.787 1.00 96.56 88 THR A CA 1
ATOM 701 C C . THR A 1 88 ? -13.802 3.815 7.462 1.00 96.56 88 THR A C 1
ATOM 703 O O . THR A 1 88 ? -13.645 2.620 7.208 1.00 96.56 88 THR A O 1
ATOM 706 N N . GLU A 1 89 ? -13.474 4.786 6.618 1.00 97.38 89 GLU A N 1
ATOM 707 C CA . GLU A 1 89 ? -12.838 4.555 5.324 1.00 97.38 89 GLU A CA 1
ATOM 708 C C . GLU A 1 89 ? -11.309 4.549 5.446 1.00 97.38 89 GLU A C 1
ATOM 710 O O . GLU A 1 89 ? -10.717 5.373 6.146 1.00 97.38 89 GLU A O 1
ATOM 715 N N . VAL A 1 90 ? -10.666 3.619 4.743 1.00 98.31 90 VAL A N 1
ATOM 716 C CA . VAL A 1 90 ? -9.211 3.537 4.594 1.00 98.31 90 VAL A CA 1
ATOM 717 C C . VAL A 1 90 ? -8.849 3.233 3.141 1.00 98.31 90 VAL A C 1
ATOM 71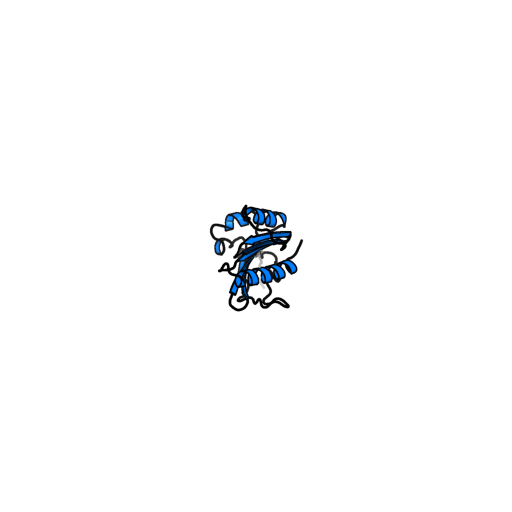9 O O . VAL A 1 90 ? -9.550 2.495 2.450 1.00 98.31 90 VAL A O 1
ATOM 722 N N . ASN A 1 91 ? -7.728 3.774 2.678 1.00 98.25 91 ASN A N 1
ATOM 723 C CA . ASN A 1 91 ? -7.197 3.560 1.336 1.00 98.25 91 ASN A CA 1
ATOM 724 C C . ASN A 1 91 ? -6.021 2.574 1.377 1.00 98.25 91 ASN A C 1
ATOM 726 O O . ASN A 1 91 ? -5.116 2.726 2.198 1.00 98.25 91 ASN A O 1
ATOM 730 N N . ALA A 1 92 ? -6.018 1.588 0.481 1.00 98.44 92 ALA A N 1
ATOM 731 C CA . ALA A 1 92 ? -4.873 0.741 0.184 1.00 98.44 92 ALA A CA 1
ATOM 732 C C . ALA A 1 92 ? -4.238 1.143 -1.147 1.00 98.44 92 ALA A C 1
ATOM 734 O O . ALA A 1 92 ? -4.805 0.898 -2.210 1.00 98.44 92 ALA A O 1
ATOM 735 N N . GLU A 1 93 ? -3.014 1.658 -1.086 1.00 98.31 93 GLU A N 1
ATOM 736 C CA . GLU A 1 93 ? -2.153 1.854 -2.246 1.00 98.31 93 GLU A CA 1
ATOM 737 C C . GLU A 1 93 ? -1.109 0.740 -2.300 1.00 98.31 93 GLU A C 1
ATOM 739 O O . GLU A 1 93 ? -0.338 0.544 -1.356 1.00 98.31 93 GLU A O 1
ATOM 744 N N . VAL A 1 94 ? -1.055 0.008 -3.410 1.00 98.25 94 VAL A N 1
ATOM 745 C CA . VAL A 1 94 ? -0.100 -1.086 -3.596 1.00 98.25 94 VAL A CA 1
ATOM 746 C C . VAL A 1 94 ? 0.703 -0.857 -4.862 1.00 98.25 94 VAL A C 1
ATOM 748 O O . VAL A 1 94 ? 0.160 -0.865 -5.962 1.00 98.25 94 VAL A O 1
ATOM 751 N N . TYR A 1 95 ? 2.011 -0.690 -4.702 1.00 98.00 95 TYR A N 1
ATOM 752 C CA . TYR A 1 95 ? 2.964 -0.442 -5.777 1.00 98.00 95 TYR A CA 1
ATOM 753 C C . TYR A 1 95 ? 3.721 -1.727 -6.072 1.00 98.00 95 TYR A C 1
ATOM 755 O O . TYR A 1 95 ? 4.271 -2.341 -5.155 1.00 98.00 95 TYR A O 1
ATOM 763 N N . ARG A 1 96 ? 3.777 -2.122 -7.343 1.00 97.75 96 ARG A N 1
ATOM 764 C CA . ARG A 1 96 ? 4.540 -3.282 -7.796 1.00 97.75 96 ARG A CA 1
ATOM 765 C C . ARG A 1 96 ? 5.810 -2.833 -8.498 1.00 97.75 96 ARG A C 1
ATOM 767 O O . ARG A 1 96 ? 5.763 -2.042 -9.437 1.00 97.75 96 ARG A O 1
ATOM 774 N N . PHE A 1 97 ? 6.925 -3.402 -8.076 1.00 97.31 97 PHE A N 1
ATOM 775 C CA . PHE A 1 97 ? 8.244 -3.175 -8.648 1.00 97.31 97 PHE A CA 1
ATOM 776 C C . PHE A 1 97 ? 8.674 -4.365 -9.511 1.00 97.31 97 PHE A C 1
ATOM 778 O O . PHE A 1 97 ? 8.096 -5.457 -9.449 1.00 97.31 97 PHE A O 1
ATOM 785 N N . ASP A 1 98 ? 9.683 -4.141 -10.343 1.00 96.25 98 ASP A N 1
ATOM 786 C CA . ASP A 1 98 ? 10.349 -5.182 -11.129 1.00 96.25 98 ASP A CA 1
ATOM 787 C C . ASP A 1 98 ? 10.982 -6.272 -10.247 1.00 96.25 98 ASP A C 1
ATOM 789 O O . ASP A 1 98 ? 10.886 -7.457 -10.570 1.00 96.25 98 ASP A O 1
ATOM 793 N N . ASP A 1 99 ? 11.547 -5.891 -9.100 1.00 96.69 99 ASP A N 1
ATOM 794 C CA . ASP A 1 99 ? 12.135 -6.796 -8.118 1.00 96.69 99 ASP A CA 1
ATOM 795 C C . ASP A 1 99 ? 11.901 -6.352 -6.657 1.00 96.69 99 ASP A C 1
ATOM 797 O O . ASP A 1 99 ? 11.484 -5.229 -6.353 1.00 96.69 99 ASP A O 1
ATOM 801 N N . SER A 1 100 ? 12.174 -7.262 -5.719 1.00 97.19 100 SER A N 1
ATOM 802 C CA . SER A 1 100 ? 12.007 -7.016 -4.282 1.00 97.19 100 SER A CA 1
ATOM 803 C C . SER A 1 100 ? 13.037 -6.054 -3.685 1.00 97.19 100 SER A C 1
ATOM 805 O O . SER A 1 100 ? 12.773 -5.411 -2.667 1.00 97.19 100 SER A O 1
ATOM 807 N N . ALA A 1 101 ? 14.207 -5.903 -4.309 1.00 98.00 101 ALA A N 1
ATOM 808 C CA . ALA A 1 101 ? 15.228 -4.967 -3.853 1.00 98.00 101 ALA A CA 1
ATOM 809 C C . ALA A 1 101 ? 14.825 -3.513 -4.150 1.00 98.00 101 ALA A C 1
ATOM 811 O O . ALA A 1 101 ? 15.095 -2.628 -3.341 1.00 98.00 101 ALA A O 1
ATOM 812 N N . ASN A 1 102 ? 14.153 -3.275 -5.274 1.00 98.31 102 ASN A N 1
ATOM 813 C CA . ASN A 1 102 ? 13.568 -2.002 -5.674 1.00 98.31 102 ASN A CA 1
ATOM 814 C C . ASN A 1 102 ? 12.402 -1.610 -4.762 1.00 98.31 102 ASN A C 1
ATOM 816 O O . ASN A 1 102 ? 12.394 -0.498 -4.230 1.00 98.31 102 ASN A O 1
ATOM 820 N N . ALA A 1 103 ? 11.503 -2.552 -4.461 1.00 98.25 103 ALA A N 1
ATOM 821 C CA . ALA A 1 103 ? 10.445 -2.333 -3.475 1.00 98.25 103 ALA A CA 1
ATOM 822 C C . ALA A 1 103 ? 11.014 -1.965 -2.089 1.00 98.25 103 ALA A C 1
ATOM 824 O O . ALA A 1 103 ? 10.570 -0.999 -1.465 1.00 98.25 103 ALA A O 1
ATOM 825 N N . MET A 1 104 ? 12.049 -2.680 -1.627 1.00 98.25 104 MET A N 1
ATOM 826 C CA . MET A 1 104 ? 12.719 -2.401 -0.350 1.00 98.25 104 MET A CA 1
ATOM 827 C C . MET A 1 104 ? 13.428 -1.038 -0.341 1.00 98.25 104 MET A C 1
ATOM 829 O O . MET A 1 104 ? 13.309 -0.287 0.626 1.00 98.25 104 MET A O 1
ATOM 833 N N . ARG A 1 105 ? 14.128 -0.678 -1.426 1.00 98.19 105 ARG A N 1
ATOM 834 C CA . ARG A 1 105 ? 14.747 0.651 -1.570 1.00 98.19 105 ARG A CA 1
ATOM 835 C C . ARG A 1 105 ? 13.711 1.764 -1.474 1.00 98.19 105 ARG A C 1
ATOM 837 O O . ARG A 1 105 ? 13.944 2.748 -0.767 1.00 98.19 105 ARG A O 1
ATOM 844 N N . MET A 1 106 ? 12.568 1.604 -2.139 1.00 98.19 106 MET A N 1
ATOM 845 C CA . MET A 1 106 ? 11.486 2.581 -2.066 1.00 98.19 106 MET A CA 1
ATOM 846 C C . MET A 1 106 ? 10.922 2.678 -0.644 1.00 98.19 106 MET A C 1
ATOM 848 O O . MET A 1 106 ? 10.786 3.781 -0.117 1.00 98.19 106 MET A O 1
ATOM 852 N N . PHE A 1 107 ? 10.667 1.538 0.006 1.00 98.44 107 PHE A N 1
ATOM 853 C CA . PHE A 1 107 ? 10.198 1.479 1.392 1.00 98.44 107 PHE A CA 1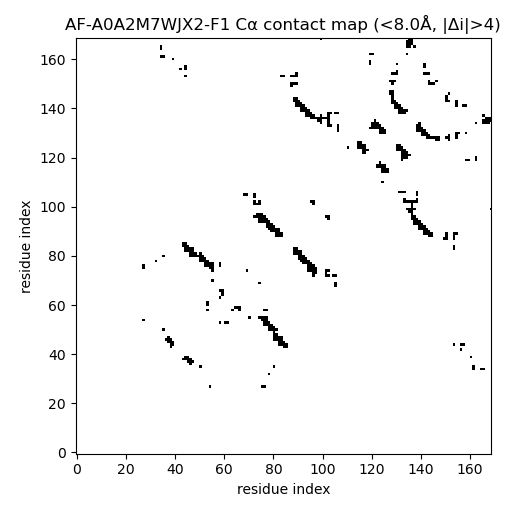
ATOM 854 C C . PHE A 1 107 ? 11.123 2.238 2.354 1.00 98.44 107 PHE A C 1
ATOM 856 O O . PHE A 1 107 ? 10.661 3.076 3.128 1.00 98.44 107 PHE A O 1
ATOM 863 N N . HIS A 1 108 ? 12.438 2.013 2.276 1.00 97.50 108 HIS A N 1
ATOM 864 C CA . HIS A 1 108 ? 13.407 2.743 3.101 1.00 97.50 108 HIS A CA 1
ATOM 865 C C . HIS A 1 108 ? 13.498 4.228 2.739 1.00 97.50 108 HIS A C 1
ATOM 867 O O . HIS A 1 108 ? 13.730 5.044 3.625 1.00 97.50 108 HIS A O 1
ATOM 873 N N . SER A 1 109 ? 13.268 4.592 1.474 1.00 96.56 109 SER A N 1
ATOM 874 C CA . SER A 1 109 ? 13.282 5.991 1.024 1.00 96.56 109 SER A CA 1
ATOM 875 C C . SER A 1 109 ? 12.118 6.813 1.583 1.00 96.56 109 SER A C 1
ATOM 877 O O . SER A 1 109 ? 12.285 8.007 1.823 1.00 96.56 109 SER A O 1
ATOM 879 N N . ILE A 1 110 ? 10.949 6.196 1.797 1.00 95.38 110 ILE A N 1
ATOM 880 C CA . ILE A 1 110 ? 9.768 6.881 2.355 1.00 95.38 110 ILE A CA 1
ATOM 881 C C . ILE A 1 110 ? 9.667 6.784 3.878 1.00 95.38 110 ILE A C 1
ATOM 883 O O . ILE A 1 110 ? 8.844 7.471 4.480 1.00 95.38 110 ILE A O 1
ATOM 887 N N . ARG A 1 111 ? 10.466 5.918 4.510 1.00 96.06 111 ARG A N 1
ATOM 888 C CA . ARG A 1 111 ? 10.370 5.634 5.941 1.00 96.06 111 ARG A CA 1
ATOM 889 C C . ARG A 1 111 ? 10.847 6.824 6.784 1.00 96.06 111 ARG A C 1
ATOM 891 O O . ARG A 1 111 ? 12.018 7.197 6.701 1.00 96.06 111 ARG A O 1
ATOM 898 N N . PRO A 1 112 ? 10.010 7.365 7.688 1.00 94.19 112 PRO A N 1
ATOM 899 C CA . PRO A 1 112 ? 10.454 8.382 8.636 1.00 94.19 112 PRO A CA 1
ATOM 900 C C . PRO A 1 112 ? 11.470 7.825 9.646 1.00 94.19 112 PRO A C 1
ATOM 902 O O . PRO A 1 112 ? 11.324 6.698 10.133 1.00 94.19 112 PRO A O 1
ATOM 905 N N . ASN A 1 113 ? 12.449 8.648 10.039 1.00 89.56 113 ASN A N 1
ATOM 906 C CA . ASN A 1 113 ? 13.506 8.276 10.996 1.00 89.56 113 ASN A CA 1
ATOM 907 C C . ASN A 1 113 ? 12.973 7.825 12.371 1.00 89.56 113 ASN A C 1
ATOM 909 O O . ASN A 1 113 ? 13.611 7.025 13.047 1.00 89.56 113 ASN A O 1
ATOM 913 N N . ASN A 1 114 ? 11.817 8.337 12.798 1.00 89.25 114 ASN A N 1
ATOM 914 C CA . ASN A 1 114 ? 11.186 8.083 14.099 1.00 89.25 114 ASN A CA 1
ATOM 915 C C . ASN A 1 114 ? 9.934 7.191 13.999 1.00 89.25 114 ASN A C 1
ATOM 917 O O . ASN A 1 114 ? 9.043 7.266 14.843 1.00 89.25 114 ASN A O 1
ATOM 921 N N . SER A 1 115 ? 9.850 6.376 12.950 1.00 90.56 115 SER A N 1
ATOM 922 C CA . SER A 1 115 ? 8.706 5.503 12.697 1.00 90.56 115 SER A CA 1
ATOM 923 C C . SER A 1 115 ? 8.660 4.291 13.639 1.00 90.56 115 SER A C 1
ATOM 925 O O . SER A 1 115 ? 9.688 3.696 13.975 1.00 90.56 115 SER A O 1
ATOM 927 N N . ILE A 1 116 ? 7.451 3.901 14.051 1.00 95.69 116 ILE A N 1
ATOM 928 C CA . ILE A 1 116 ? 7.221 2.712 14.882 1.00 95.69 116 ILE A CA 1
ATOM 929 C C . ILE A 1 116 ? 7.191 1.491 13.965 1.00 95.69 116 ILE A C 1
ATOM 931 O O . ILE A 1 116 ? 6.439 1.480 12.997 1.00 95.69 116 ILE A O 1
ATOM 935 N N . THR A 1 117 ? 7.974 0.453 14.257 1.00 97.12 117 THR A N 1
ATOM 936 C CA . THR A 1 117 ? 7.966 -0.785 13.462 1.00 97.12 117 THR A CA 1
ATOM 937 C C . THR A 1 117 ? 6.669 -1.576 13.639 1.00 97.12 117 THR A C 1
ATOM 939 O O . THR A 1 117 ? 6.067 -1.576 14.714 1.00 97.12 117 THR A O 1
ATOM 942 N N . THR A 1 118 ? 6.268 -2.305 12.600 1.00 97.19 118 THR A N 1
ATOM 943 C CA . THR A 1 118 ? 5.183 -3.297 12.647 1.00 97.19 118 THR A CA 1
ATOM 944 C C . THR A 1 118 ? 5.683 -4.665 12.175 1.00 97.19 118 THR A C 1
ATOM 946 O O . THR A 1 118 ? 6.772 -4.770 11.615 1.00 97.19 118 THR A O 1
ATOM 949 N N . SER A 1 119 ? 4.907 -5.717 12.437 1.00 97.50 119 SER A N 1
ATOM 950 C CA . SER A 1 119 ? 5.205 -7.098 12.039 1.00 97.50 119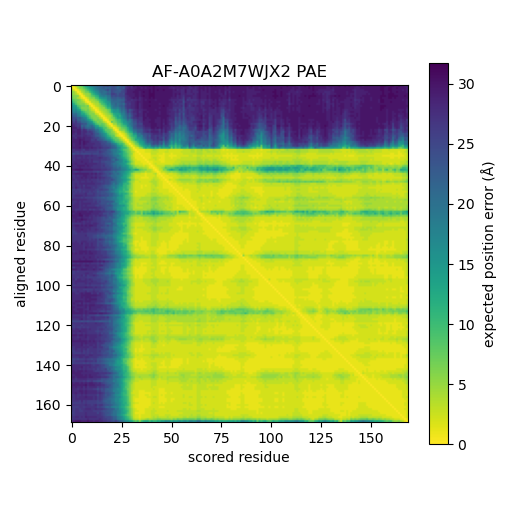 SER A CA 1
ATOM 951 C C . SER A 1 119 ? 4.664 -7.484 10.659 1.00 97.50 119 SER A C 1
ATOM 953 O O . SER A 1 119 ? 4.845 -8.628 10.259 1.00 97.50 119 SER A O 1
ATOM 955 N N . TYR A 1 120 ? 3.967 -6.580 9.965 1.00 98.38 120 TYR A N 1
ATOM 956 C CA . TYR A 1 120 ? 3.462 -6.826 8.611 1.00 98.38 120 TYR A CA 1
ATOM 957 C C . TYR A 1 120 ? 4.586 -6.752 7.576 1.00 98.38 120 TYR A C 1
ATOM 959 O O . TYR A 1 120 ? 5.486 -5.913 7.679 1.00 98.38 120 TYR A O 1
ATOM 967 N N . GLY A 1 121 ? 4.489 -7.597 6.555 1.00 98.00 121 GLY A N 1
ATOM 968 C CA . GLY A 1 121 ? 5.474 -7.736 5.499 1.00 98.00 121 GLY A CA 1
ATOM 969 C C . GLY A 1 121 ? 6.806 -8.299 5.987 1.00 98.00 121 GLY A C 1
ATOM 970 O O . GLY A 1 121 ? 6.949 -8.848 7.080 1.00 98.00 121 GLY A O 1
ATOM 971 N N . LYS A 1 122 ? 7.827 -8.126 5.147 1.00 98.00 122 LYS A N 1
ATOM 972 C CA . LYS A 1 122 ? 9.222 -8.380 5.518 1.00 98.00 122 LYS A CA 1
ATOM 973 C C . LYS A 1 122 ? 9.749 -7.298 6.458 1.00 98.00 122 LYS A C 1
ATOM 975 O O . LYS A 1 122 ? 10.479 -7.600 7.397 1.00 98.00 122 LYS A O 1
ATOM 980 N N . GLU A 1 123 ? 9.385 -6.052 6.181 1.00 98.31 123 GLU A N 1
ATOM 981 C CA . GLU A 1 123 ? 9.583 -4.903 7.057 1.00 98.31 123 GLU A CA 1
ATOM 982 C C . GLU A 1 123 ? 8.368 -3.985 6.936 1.00 98.31 123 GLU A C 1
ATOM 984 O O . GLU A 1 123 ? 7.808 -3.826 5.850 1.00 98.31 123 GLU A O 1
ATOM 989 N N . GLY A 1 124 ? 8.001 -3.338 8.038 1.00 98.50 124 GLY A N 1
ATOM 990 C CA . GLY A 1 124 ? 6.932 -2.357 8.042 1.00 98.50 124 GLY A CA 1
ATOM 991 C C . GLY A 1 124 ? 7.108 -1.314 9.131 1.00 98.50 124 GLY A C 1
ATOM 992 O O . GLY A 1 124 ? 7.773 -1.540 10.151 1.00 98.50 124 GLY A O 1
ATOM 993 N N . PHE A 1 125 ? 6.472 -0.171 8.927 1.00 98.44 125 PHE A N 1
ATOM 994 C CA . PHE A 1 125 ? 6.290 0.847 9.942 1.00 98.44 125 PHE A CA 1
ATOM 995 C C . PHE A 1 125 ? 4.847 1.349 9.977 1.00 98.44 125 PHE A C 1
ATOM 997 O O . PHE A 1 125 ? 4.039 1.041 9.107 1.00 98.44 125 PHE A O 1
ATOM 1004 N N . LYS A 1 126 ? 4.509 2.082 11.034 1.00 97.38 126 LYS A N 1
ATOM 1005 C CA . LYS A 1 126 ? 3.187 2.668 11.209 1.00 97.38 126 LYS A CA 1
ATOM 1006 C C . LYS A 1 126 ? 3.235 4.025 11.890 1.00 97.38 126 LYS A C 1
ATOM 1008 O O . LYS A 1 126 ? 4.175 4.343 12.629 1.00 97.38 126 LYS A O 1
ATOM 1013 N N . SER A 1 127 ? 2.165 4.769 11.675 1.00 93.75 127 SER A N 1
ATOM 1014 C CA . SER A 1 127 ? 1.775 5.981 12.385 1.00 93.75 127 SER A CA 1
ATOM 1015 C C . SER A 1 127 ? 0.329 5.818 12.900 1.00 93.75 127 SER A C 1
ATOM 1017 O O . SER A 1 127 ? -0.274 4.767 12.674 1.00 93.75 127 SER A O 1
ATOM 1019 N N . PRO A 1 128 ? -0.247 6.798 13.620 1.00 92.25 128 PRO A N 1
ATOM 1020 C CA . PRO A 1 128 ? -1.650 6.728 14.036 1.00 92.25 128 PRO A CA 1
ATOM 1021 C C . PRO A 1 128 ? -2.651 6.554 12.881 1.00 92.25 128 PRO A C 1
ATOM 1023 O O . PRO A 1 128 ? -3.654 5.873 13.063 1.00 92.25 128 PRO A O 1
ATOM 1026 N N . SER A 1 129 ? -2.363 7.112 11.701 1.00 96.50 129 SER A N 1
ATOM 1027 C CA . SER A 1 129 ? -3.257 7.097 10.534 1.00 96.50 129 SER A CA 1
ATOM 1028 C C . SER A 1 129 ? -2.671 6.369 9.320 1.00 96.50 129 SER A C 1
ATOM 1030 O O . SER A 1 129 ? -3.228 6.445 8.226 1.00 96.50 129 SER A O 1
ATOM 1032 N N . SER A 1 130 ? -1.555 5.648 9.472 1.00 98.00 130 SER A N 1
ATOM 1033 C CA . SER A 1 130 ? -0.963 4.899 8.361 1.00 98.00 130 SER A CA 1
ATOM 1034 C C . SER A 1 130 ? -0.254 3.621 8.786 1.00 98.00 130 SER A C 1
ATOM 1036 O O . SER A 1 130 ? 0.288 3.513 9.890 1.00 98.00 130 SER A O 1
ATOM 1038 N N . ILE A 1 131 ? -0.236 2.650 7.877 1.00 98.69 131 ILE A N 1
ATOM 1039 C CA . ILE A 1 131 ? 0.615 1.466 7.960 1.00 98.69 131 ILE A CA 1
ATOM 1040 C C . ILE A 1 131 ? 1.271 1.265 6.601 1.00 98.69 131 ILE A C 1
ATOM 1042 O O . ILE A 1 131 ? 0.595 1.124 5.586 1.00 98.69 131 ILE A O 1
ATOM 1046 N N . GLU A 1 132 ? 2.591 1.181 6.588 1.00 98.75 132 GLU A N 1
ATOM 1047 C CA . GLU A 1 132 ? 3.380 0.948 5.392 1.00 98.75 132 GLU A CA 1
ATOM 1048 C C . GLU A 1 132 ? 4.237 -0.297 5.586 1.00 98.75 132 GLU A C 1
ATOM 1050 O O . GLU A 1 132 ? 4.924 -0.441 6.598 1.00 98.75 132 GLU A O 1
ATOM 1055 N N . PHE A 1 133 ? 4.231 -1.205 4.616 1.00 98.75 133 PHE A N 1
ATOM 1056 C CA . PHE A 1 133 ? 5.079 -2.392 4.658 1.00 98.75 133 PHE A CA 1
ATOM 1057 C C . PHE A 1 133 ? 5.508 -2.837 3.267 1.00 98.75 133 PHE A C 1
ATOM 1059 O O . PHE A 1 133 ? 4.869 -2.530 2.262 1.00 98.75 133 PHE A O 1
ATOM 1066 N N . VAL A 1 134 ? 6.613 -3.573 3.215 1.00 98.62 134 VAL A N 1
ATOM 1067 C CA . VAL A 1 134 ? 7.161 -4.146 1.986 1.00 98.62 134 VAL A CA 1
ATOM 1068 C C . VAL A 1 134 ? 7.150 -5.667 2.060 1.00 98.62 134 VAL A C 1
ATOM 1070 O O . VAL A 1 134 ? 7.566 -6.260 3.058 1.00 98.62 134 VAL A O 1
ATOM 1073 N N . GLN A 1 135 ? 6.680 -6.316 0.998 1.00 97.81 135 GLN A N 1
ATOM 1074 C CA . GLN A 1 135 ? 6.608 -7.772 0.894 1.00 97.81 135 GLN A CA 1
ATOM 1075 C C . GLN A 1 135 ? 6.843 -8.201 -0.556 1.00 97.81 135 GLN A C 1
ATOM 1077 O O . GLN A 1 135 ? 6.124 -7.780 -1.460 1.00 97.81 135 GLN A O 1
ATOM 1082 N N . GLY A 1 136 ? 7.865 -9.033 -0.780 1.00 96.62 136 GLY A N 1
ATOM 1083 C CA . GLY A 1 136 ? 8.285 -9.401 -2.134 1.00 96.62 136 GLY A CA 1
ATOM 1084 C C . GLY A 1 136 ? 8.571 -8.149 -2.967 1.00 96.62 136 GLY A C 1
ATOM 1085 O O . GLY A 1 136 ? 9.298 -7.258 -2.527 1.00 96.62 136 GLY A O 1
ATOM 1086 N N . ASN A 1 137 ? 7.950 -8.060 -4.139 1.00 97.31 137 ASN A N 1
ATOM 1087 C CA . ASN A 1 137 ? 8.097 -6.942 -5.077 1.00 97.31 137 ASN A CA 1
ATOM 1088 C C . ASN A 1 137 ? 7.102 -5.802 -4.809 1.00 97.31 137 ASN A C 1
ATOM 1090 O O . ASN A 1 137 ? 6.923 -4.942 -5.671 1.00 97.31 137 ASN A O 1
ATOM 1094 N N . TYR A 1 138 ? 6.400 -5.822 -3.675 1.00 98.31 138 TYR A N 1
ATOM 1095 C CA . TYR A 1 138 ? 5.301 -4.909 -3.395 1.00 98.31 138 TYR A CA 1
ATOM 1096 C C . TYR A 1 138 ? 5.624 -3.984 -2.228 1.00 98.31 138 TYR A C 1
ATOM 1098 O O . TYR A 1 138 ? 6.063 -4.433 -1.169 1.00 98.31 138 TYR A O 1
ATOM 1106 N N . LEU A 1 139 ? 5.340 -2.698 -2.416 1.00 98.44 139 LEU A N 1
ATOM 1107 C CA . LEU A 1 139 ? 5.194 -1.725 -1.338 1.00 98.44 139 LEU A CA 1
ATOM 1108 C C . LEU A 1 139 ? 3.703 -1.483 -1.119 1.00 98.44 139 LEU A C 1
ATOM 1110 O O . LEU A 1 139 ? 2.993 -1.120 -2.056 1.00 98.44 139 LEU A O 1
ATOM 1114 N N . VAL A 1 140 ? 3.246 -1.652 0.114 1.00 98.69 140 VAL A N 1
ATOM 1115 C CA . VAL A 1 140 ? 1.873 -1.386 0.537 1.00 98.69 140 VAL A CA 1
ATOM 1116 C C . VAL A 1 140 ? 1.863 -0.151 1.417 1.00 98.69 140 VAL A C 1
ATOM 1118 O O . VAL A 1 140 ? 2.659 -0.049 2.352 1.00 98.69 140 VAL A O 1
ATOM 1121 N N . ARG A 1 141 ? 0.949 0.773 1.131 1.00 98.62 141 ARG A N 1
ATOM 1122 C CA . ARG A 1 141 ? 0.672 1.951 1.948 1.00 98.62 141 ARG A CA 1
ATOM 1123 C C . ARG A 1 141 ? -0.815 1.978 2.260 1.00 98.62 141 ARG A C 1
ATOM 1125 O O . ARG A 1 141 ? -1.640 2.082 1.358 1.00 98.62 141 ARG A O 1
ATOM 1132 N N . LEU A 1 142 ? -1.142 1.847 3.535 1.00 98.75 142 LEU A N 1
ATOM 1133 C CA . LEU A 1 142 ? -2.499 1.927 4.048 1.00 98.75 142 LEU A CA 1
ATOM 1134 C C . LEU A 1 142 ? -2.660 3.263 4.748 1.00 98.75 142 LEU A C 1
ATOM 1136 O O . LEU A 1 142 ? -1.859 3.590 5.623 1.00 98.75 142 LEU A O 1
ATOM 1140 N N . ILE A 1 143 ? -3.670 4.026 4.354 1.00 98.38 143 ILE A N 1
ATOM 1141 C CA . ILE A 1 143 ? -3.874 5.400 4.808 1.00 98.38 143 ILE A CA 1
ATOM 1142 C C . ILE A 1 143 ? -5.302 5.517 5.326 1.00 98.38 143 ILE A C 1
ATOM 1144 O O . ILE A 1 143 ? -6.253 5.175 4.627 1.00 98.38 143 ILE A O 1
ATOM 1148 N N . GLY A 1 144 ? -5.442 5.984 6.558 1.00 97.81 144 GLY A N 1
ATOM 1149 C CA . GLY A 1 144 ? -6.707 6.404 7.137 1.00 97.81 144 GLY A CA 1
ATOM 1150 C C . GLY A 1 144 ? -6.835 7.923 7.120 1.00 97.81 144 GLY A C 1
ATOM 1151 O O . GLY A 1 144 ? -5.835 8.640 7.044 1.00 97.81 144 GLY A O 1
ATOM 1152 N N . TYR A 1 145 ? -8.071 8.410 7.184 1.00 94.81 145 TYR A N 1
ATOM 1153 C CA . TYR A 1 145 ? -8.359 9.846 7.166 1.00 94.81 145 TYR A CA 1
ATOM 1154 C C . TYR A 1 145 ? -8.269 10.503 8.548 1.00 94.81 145 TYR A C 1
ATOM 1156 O O . TYR A 1 145 ? -7.947 11.688 8.630 1.00 94.81 145 TYR A O 1
ATOM 1164 N N . ASP A 1 146 ? -8.470 9.721 9.611 1.00 95.81 146 ASP A N 1
ATOM 1165 C CA . ASP A 1 146 ? -8.408 10.150 11.009 1.00 95.81 146 ASP A CA 1
ATOM 1166 C C . ASP A 1 146 ? -7.294 9.402 11.777 1.00 95.81 146 ASP A C 1
ATOM 1168 O O . ASP A 1 146 ? -6.704 8.439 11.283 1.00 95.81 146 ASP A O 1
ATOM 1172 N N . ASP A 1 147 ? -6.970 9.842 12.996 1.00 95.00 147 ASP A N 1
ATOM 1173 C CA . ASP A 1 147 ? -5.957 9.221 13.870 1.00 95.00 147 ASP A CA 1
ATOM 1174 C C . ASP A 1 147 ? -6.558 8.458 15.069 1.00 95.00 147 ASP A C 1
ATOM 1176 O O . ASP A 1 147 ? -5.877 8.149 16.055 1.00 95.00 147 ASP A O 1
ATOM 1180 N N . ASP A 1 148 ? -7.839 8.102 14.969 1.00 96.19 148 ASP A N 1
ATOM 1181 C CA . ASP A 1 148 ? -8.606 7.471 16.036 1.00 96.19 148 ASP A CA 1
ATOM 1182 C C . ASP A 1 148 ? -8.462 5.936 16.112 1.00 96.19 148 ASP A C 1
ATOM 1184 O O . ASP A 1 148 ? -7.795 5.269 15.314 1.00 96.19 148 ASP A O 1
ATOM 1188 N N . ALA A 1 149 ? -9.087 5.348 17.136 1.00 96.19 149 ALA A N 1
ATOM 1189 C CA . ALA A 1 149 ? -9.018 3.913 17.389 1.00 96.19 149 ALA A CA 1
ATOM 1190 C C . ALA A 1 149 ? -9.729 3.069 16.315 1.00 96.19 149 ALA A C 1
ATOM 1192 O O . ALA A 1 149 ? -9.284 1.953 16.041 1.00 96.19 149 ALA A O 1
ATOM 1193 N N . GLN A 1 150 ? -10.813 3.571 15.709 1.00 95.69 150 GLN A N 1
ATOM 1194 C CA . GLN A 1 150 ? -11.516 2.846 14.645 1.00 95.69 150 GLN A CA 1
ATOM 1195 C C . GLN A 1 150 ? -10.676 2.810 13.371 1.00 95.69 150 GLN A C 1
ATOM 1197 O O . GLN A 1 150 ? -10.556 1.754 12.752 1.00 95.69 150 GLN A O 1
ATOM 1202 N N . THR A 1 151 ? -10.007 3.911 13.041 1.00 97.50 151 THR A N 1
ATOM 1203 C CA . THR A 1 151 ? -9.080 4.001 11.913 1.00 97.50 151 THR A CA 1
ATOM 1204 C C . THR A 1 151 ? -7.899 3.066 12.105 1.00 97.50 151 THR A C 1
ATOM 1206 O O . THR A 1 151 ? -7.592 2.259 11.228 1.00 97.50 151 THR A O 1
ATOM 1209 N N . GLN A 1 152 ? -7.298 3.059 13.295 1.00 96.94 152 GLN A N 1
ATOM 1210 C CA . GLN A 1 152 ? -6.239 2.104 13.619 1.00 96.94 152 GLN A CA 1
ATOM 1211 C C . GLN A 1 152 ? -6.721 0.648 13.525 1.00 96.94 152 GLN A C 1
ATOM 1213 O O . GLN A 1 152 ? -5.978 -0.216 13.055 1.00 96.94 152 GLN A O 1
ATOM 1218 N N . MET A 1 153 ? -7.953 0.349 13.942 1.00 96.31 153 MET A N 1
ATOM 1219 C CA . MET A 1 153 ? -8.540 -0.987 13.810 1.00 96.31 153 MET A CA 1
ATOM 1220 C C . MET A 1 153 ? -8.749 -1.375 12.338 1.00 96.31 153 MET A C 1
ATOM 1222 O O . MET A 1 153 ? -8.377 -2.482 11.948 1.00 96.31 153 MET A O 1
ATOM 1226 N N . ALA A 1 154 ? -9.283 -0.473 11.512 1.00 97.31 154 ALA A N 1
ATOM 1227 C CA . ALA A 1 154 ? -9.467 -0.687 10.077 1.00 97.31 154 ALA A CA 1
ATOM 1228 C C . ALA A 1 154 ? -8.128 -0.933 9.364 1.00 97.31 154 ALA A C 1
ATOM 1230 O O . ALA A 1 154 ? -7.988 -1.918 8.637 1.00 97.31 154 ALA A O 1
ATOM 1231 N N . LEU A 1 155 ? -7.113 -0.110 9.649 1.00 98.25 155 LEU A N 1
ATOM 1232 C CA . LEU A 1 155 ? -5.768 -0.248 9.088 1.00 98.25 155 LEU A CA 1
ATOM 1233 C C . LEU A 1 155 ? -5.110 -1.577 9.472 1.00 98.25 155 LEU A C 1
ATOM 1235 O O . LEU A 1 155 ? -4.549 -2.248 8.610 1.00 98.25 155 LEU A O 1
ATOM 1239 N N . ASN A 1 156 ? -5.189 -1.988 10.743 1.00 97.50 156 ASN A N 1
ATOM 1240 C CA . ASN A 1 156 ? -4.606 -3.261 11.179 1.00 97.50 156 ASN A CA 1
ATOM 1241 C C . ASN A 1 156 ? -5.321 -4.466 10.558 1.00 97.50 156 ASN A C 1
ATOM 1243 O O . ASN A 1 156 ? -4.649 -5.377 10.081 1.00 97.50 156 ASN A O 1
ATOM 1247 N N . ASN A 1 157 ? -6.658 -4.454 10.501 1.00 96.94 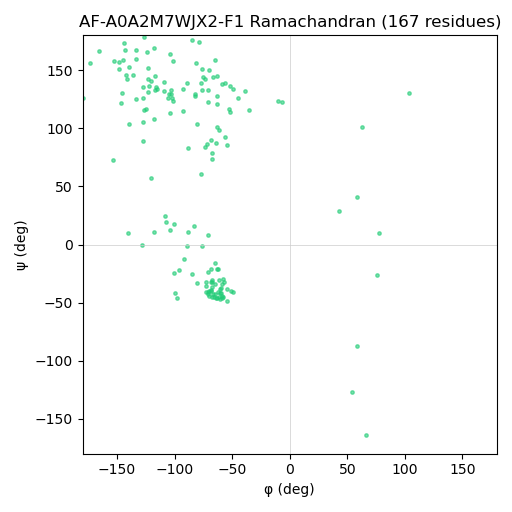157 ASN A N 1
ATOM 1248 C CA . ASN A 1 157 ? -7.418 -5.514 9.836 1.00 96.94 157 ASN A CA 1
ATOM 1249 C C . ASN A 1 157 ? -7.037 -5.628 8.352 1.00 96.94 157 ASN A C 1
ATOM 1251 O O . ASN A 1 157 ? -6.882 -6.734 7.831 1.00 96.94 157 ASN A O 1
ATOM 1255 N N . LEU A 1 158 ? -6.863 -4.497 7.666 1.00 98.06 158 LEU A N 1
ATOM 1256 C CA . LEU A 1 158 ? -6.498 -4.489 6.254 1.00 98.06 158 LEU A CA 1
ATOM 1257 C C . LEU A 1 158 ? -5.055 -4.966 6.051 1.00 98.06 158 LEU A C 1
ATOM 1259 O O . LEU A 1 158 ? -4.806 -5.816 5.197 1.00 98.06 158 LEU A O 1
ATOM 1263 N N . ALA A 1 159 ? -4.120 -4.497 6.881 1.00 98.31 159 ALA A N 1
ATOM 1264 C CA . ALA A 1 159 ? -2.725 -4.928 6.853 1.00 98.31 159 ALA A CA 1
ATOM 1265 C C . ALA A 1 159 ? -2.582 -6.435 7.084 1.00 98.31 159 ALA A C 1
ATOM 1267 O O . ALA A 1 159 ? -1.882 -7.100 6.326 1.00 98.31 159 ALA A O 1
ATOM 1268 N N . GLU A 1 160 ? -3.280 -6.987 8.079 1.00 97.50 160 GLU A N 1
ATOM 1269 C CA . GLU A 1 160 ? -3.241 -8.417 8.386 1.00 97.50 160 GLU A CA 1
ATOM 1270 C C . GLU A 1 160 ? -3.733 -9.269 7.206 1.00 97.50 160 GLU A C 1
ATOM 1272 O O . GLU A 1 160 ? -3.152 -10.310 6.894 1.00 97.50 160 GLU A O 1
ATOM 1277 N N . ASN A 1 161 ? -4.801 -8.837 6.535 1.00 97.56 161 ASN A N 1
ATOM 1278 C CA . ASN A 1 161 ? -5.341 -9.565 5.393 1.00 97.56 161 ASN A CA 1
ATOM 1279 C C . ASN A 1 161 ? -4.434 -9.472 4.163 1.00 97.56 161 ASN A C 1
ATOM 1281 O O . ASN A 1 161 ? -4.196 -10.482 3.498 1.00 97.56 161 ASN A O 1
ATOM 1285 N N . LEU A 1 162 ? -3.886 -8.291 3.878 1.00 97.44 162 LEU A N 1
ATOM 1286 C CA . LEU A 1 162 ? -2.974 -8.108 2.751 1.00 97.44 162 LEU A CA 1
ATOM 1287 C C . LEU A 1 162 ? -1.638 -8.827 2.969 1.00 97.44 162 LEU A C 1
ATOM 1289 O O . LEU A 1 162 ? -1.153 -9.472 2.046 1.00 97.44 162 LEU A O 1
ATOM 1293 N N . ASP A 1 163 ? -1.081 -8.815 4.181 1.00 97.50 163 ASP A N 1
ATOM 1294 C CA . ASP A 1 163 ? 0.162 -9.528 4.514 1.00 97.50 163 ASP A CA 1
ATOM 1295 C C . ASP A 1 163 ? 0.076 -11.047 4.257 1.00 97.50 163 ASP A C 1
ATOM 1297 O O . ASP A 1 163 ? 1.041 -11.689 3.828 1.00 97.50 163 ASP A O 1
ATOM 1301 N N . LYS A 1 164 ? -1.109 -11.634 4.471 1.00 96.06 164 LYS A N 1
ATOM 1302 C CA . LYS A 1 164 ? -1.375 -13.054 4.192 1.00 96.06 164 LYS A CA 1
ATOM 1303 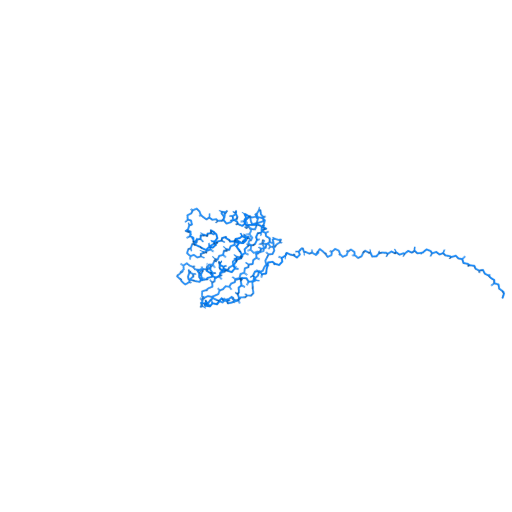C C . LYS A 1 164 ? -1.471 -13.359 2.698 1.00 96.06 164 LYS A C 1
ATOM 1305 O O . LYS A 1 164 ? -1.154 -14.477 2.293 1.00 96.06 164 LYS A O 1
ATOM 1310 N N . LEU A 1 165 ? -1.961 -12.410 1.901 1.00 95.94 165 LEU A N 1
ATOM 1311 C CA . LEU A 1 165 ? -2.338 -12.632 0.502 1.00 95.94 165 LEU A CA 1
ATOM 1312 C C . LEU A 1 165 ? -1.284 -12.150 -0.498 1.00 95.94 165 LEU A C 1
ATOM 1314 O O . LEU A 1 165 ? -1.238 -12.657 -1.619 1.00 95.94 165 LEU A O 1
ATOM 1318 N N . ILE A 1 166 ? -0.446 -11.186 -0.117 1.00 95.50 166 ILE A N 1
ATOM 1319 C CA . ILE A 1 166 ? 0.583 -10.644 -1.000 1.00 95.50 166 ILE A CA 1
ATOM 1320 C C . ILE A 1 166 ? 1.700 -11.681 -1.221 1.00 95.50 166 ILE A C 1
ATOM 1322 O O . ILE A 1 166 ? 2.202 -12.276 -0.260 1.00 95.50 166 ILE A O 1
ATOM 1326 N N . PRO A 1 167 ? 2.131 -11.895 -2.479 1.00 93.69 167 PRO A N 1
ATOM 1327 C CA . PRO A 1 167 ? 3.242 -12.788 -2.800 1.00 93.69 167 PRO A CA 1
ATOM 1328 C C . PRO A 1 167 ? 4.554 -12.434 -2.073 1.00 93.69 167 PRO A C 1
ATOM 1330 O O . PRO A 1 167 ? 4.924 -11.266 -1.952 1.00 93.69 167 PRO A O 1
ATOM 1333 N N . LYS A 1 168 ? 5.280 -13.458 -1.596 1.00 91.06 168 LYS A N 1
ATOM 1334 C CA . LYS A 1 168 ? 6.496 -13.309 -0.761 1.00 91.06 168 LYS A CA 1
ATOM 1335 C C . LYS A 1 168 ? 7.828 -13.562 -1.483 1.00 91.06 168 LYS A C 1
ATOM 1337 O O . LYS A 1 168 ? 8.841 -13.742 -0.813 1.00 91.06 168 LYS A O 1
ATOM 1342 N N . ASN A 1 169 ? 7.777 -13.632 -2.808 1.00 78.19 169 ASN A N 1
ATOM 1343 C CA . ASN A 1 169 ? 8.853 -13.965 -3.747 1.00 78.19 169 ASN A CA 1
ATOM 1344 C C . ASN A 1 169 ? 10.188 -13.245 -3.508 1.00 78.19 169 ASN A C 1
ATOM 1346 O O . ASN A 1 169 ? 10.196 -12.094 -3.015 1.00 78.19 169 ASN A O 1
#

Secondary structure (DSSP, 8-state):
---------------------------------TTS-SB-TT--EEESSPPEEEEGGGGGGTSTTTHHHHHHTTEEEEEEEEEEETTEEEEEEEEEESSHHHHHHHHHHH--TTPEEESSSSEEEEETTEEEEEETTEEEEEEESS-SHHHHHHHHHHHHHHHHHS---

Nearest PDB structures (foldseek):
  2v43-assembly1_B  TM=5.678E-01  e=5.827E-02  Escherichia coli BL21(DE3)
  3k8h-assembly1_B-2  TM=4.309E-01  e=1.047E-01  Treponema pallidum
  3w0p-assembly1_A  TM=4.334E-01  e=8.487E+00  Escherichia coli

Sequence (169 aa):
MVRSGVPIYILLFSFFLTMICCDEKPQVGSSDFSFLKERFDGASLERISDPERFPAESLWVYIDGAADLYLKNNVLEMAAAYYTLDQTEVNAEVYRFDDSANAMRMFHSIRPNNSITTSYGKEGFKSPSSIEFVQGNYLVRLIGYDDDAQTQMALNNLAENLDKLIPKN

Solvent-accessible surface area (backbone atoms only — not comparable to full-atom values): 9803 Å² total; per-residue (Å²): 143,84,85,88,81,88,81,91,80,78,92,77,86,78,72,87,77,83,79,72,77,68,76,73,70,78,76,74,74,86,74,75,63,66,61,72,49,62,59,48,94,95,49,78,46,35,42,78,58,81,65,47,73,33,48,51,98,45,30,50,79,79,40,63,95,52,33,67,64,45,53,77,39,45,41,54,31,35,37,40,35,43,32,32,39,93,85,44,58,34,38,40,39,39,37,36,27,84,39,38,66,33,16,47,51,50,51,62,71,72,53,61,96,87,56,45,75,48,87,45,46,82,47,25,35,41,56,61,33,36,43,36,31,26,35,22,28,27,32,39,42,33,41,36,87,50,68,47,73,65,37,41,49,43,50,50,56,50,46,58,55,40,51,72,52,53,64,76,105

Mean predicted aligned error: 9.77 Å

Foldseek 3Di:
DDDDDDDDDDDDPDDDDPPPPPVPPPPLPDPVVPLPDQDDPPAQKGWPDPKDKAALVRVCVPVPPCSVVLVVLAWGMKIKIWIDRPNWIKIKIKIFHPWQVSQVVSLVVPDDPPFDWDPAAPTWTDDLFWIWYGAIRMTIIMGTPDSDPVNVVNRVVSRVSSSVRPDRD